Protein AF-A0A8T4ZT53-F1 (afdb_monomer)

Foldseek 3Di:
DDADPPPRHDDDPPDQADPVPGDGPDPPPDDPPPPDPPDPPPPPVVVVVVVCCVCVVCVVVPPVVVPPDDD

pLDDT: mean 75.65, std 12.77, range [47.16, 93.0]

Structure (mmCIF, N/CA/C/O backbone):
data_AF-A0A8T4ZT53-F1
#
_entry.id   AF-A0A8T4ZT53-F1
#
loop_
_atom_site.group_PDB
_atom_site.id
_atom_site.type_symbol
_atom_site.label_atom_i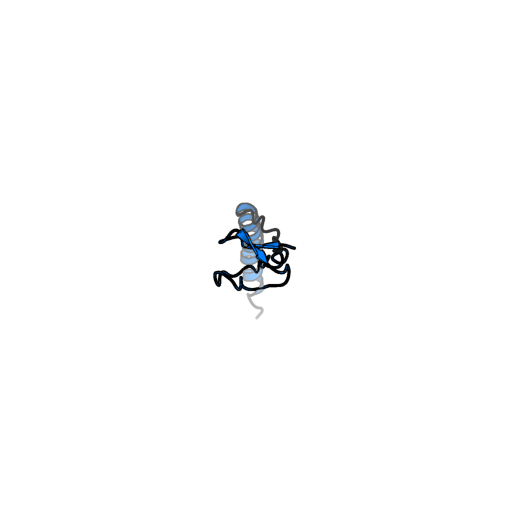d
_atom_site.label_alt_id
_atom_site.label_comp_id
_atom_site.label_asym_id
_atom_site.label_entity_id
_atom_site.label_seq_id
_atom_site.pdbx_PDB_ins_code
_atom_site.Cartn_x
_atom_site.Cartn_y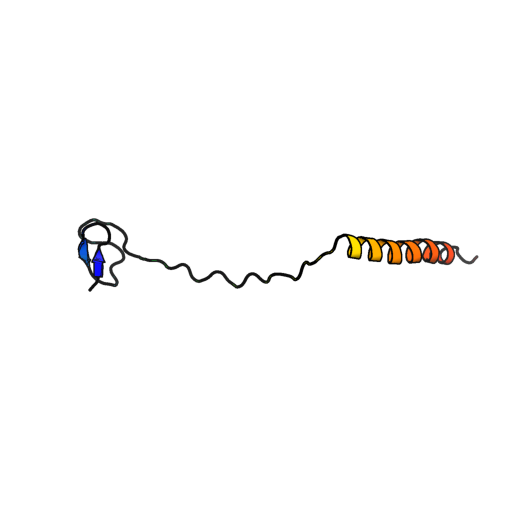
_atom_site.Cartn_z
_atom_site.occupancy
_atom_site.B_iso_or_equiv
_atom_site.auth_seq_id
_atom_site.auth_comp_id
_atom_site.auth_asym_id
_atom_site.auth_atom_id
_atom_site.pdbx_PDB_model_num
ATOM 1 N N . MET A 1 1 ? -12.688 -10.005 22.809 1.00 66.81 1 MET A N 1
ATOM 2 C CA . MET A 1 1 ? -13.236 -8.631 22.830 1.00 66.81 1 MET A CA 1
ATOM 3 C C . MET A 1 1 ? -12.123 -7.659 22.456 1.00 66.81 1 MET A C 1
ATOM 5 O O . MET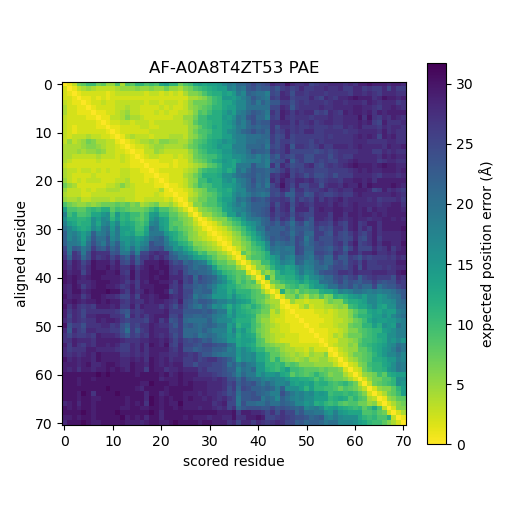 A 1 1 ? -10.977 -7.930 22.805 1.00 66.81 1 MET A O 1
ATOM 9 N N . SER A 1 2 ? -12.405 -6.603 21.698 1.00 85.06 2 SER A N 1
ATOM 10 C CA . SER A 1 2 ? -11.452 -5.525 21.382 1.00 85.06 2 SER A CA 1
ATOM 11 C C . SER A 1 2 ? -12.062 -4.183 21.777 1.00 85.06 2 SER A C 1
ATOM 13 O O . SER A 1 2 ? -13.274 -4.065 21.916 1.00 85.06 2 SER A O 1
ATOM 15 N N . PHE A 1 3 ? -11.232 -3.165 21.983 1.00 89.62 3 PHE A N 1
ATOM 16 C CA . PHE A 1 3 ? -11.703 -1.811 22.264 1.00 89.62 3 PHE A CA 1
ATOM 17 C C . PHE A 1 3 ? -11.407 -0.910 21.075 1.00 89.62 3 PHE A C 1
ATOM 19 O O . PHE A 1 3 ? -10.374 -1.048 20.418 1.00 89.62 3 PHE A O 1
ATOM 26 N N . CYS A 1 4 ? -12.319 0.017 20.804 1.00 91.50 4 CYS A N 1
ATOM 27 C CA . CYS A 1 4 ? -12.130 1.019 19.774 1.00 91.50 4 CYS A CA 1
ATOM 28 C C . CYS A 1 4 ? -10.924 1.896 20.115 1.00 91.50 4 CYS A C 1
ATOM 30 O O . CYS A 1 4 ? -10.893 2.523 21.176 1.00 91.50 4 CYS A O 1
ATOM 32 N N . LYS A 1 5 ? -9.973 2.006 19.183 1.00 87.56 5 LYS A N 1
ATOM 33 C CA . LYS A 1 5 ? -8.761 2.827 19.356 1.00 87.56 5 LYS A CA 1
ATOM 34 C C . LYS A 1 5 ? -9.052 4.328 19.483 1.00 87.56 5 LYS A C 1
ATOM 36 O O . LYS A 1 5 ? -8.200 5.067 19.958 1.00 87.56 5 LYS A O 1
ATOM 41 N N . GLN A 1 6 ? -10.235 4.776 19.059 1.00 90.69 6 GLN A N 1
ATOM 42 C CA . GLN A 1 6 ? -10.620 6.188 19.071 1.00 90.69 6 GLN A CA 1
ATOM 43 C C . GLN A 1 6 ? -11.485 6.549 20.285 1.00 90.69 6 GLN A C 1
ATOM 45 O O . GLN A 1 6 ? -11.226 7.560 20.933 1.00 90.69 6 GLN A O 1
ATOM 50 N N . CYS A 1 7 ? -12.511 5.749 20.597 1.00 93.00 7 CYS A N 1
ATOM 51 C CA . CYS A 1 7 ? -13.496 6.084 21.633 1.00 93.00 7 CYS A CA 1
ATOM 52 C C . CYS A 1 7 ? -13.427 5.207 22.893 1.00 93.00 7 CYS A C 1
ATOM 54 O O . CYS A 1 7 ? -14.167 5.461 23.839 1.00 93.00 7 CYS A O 1
ATOM 56 N N . GLY A 1 8 ? -12.591 4.162 22.909 1.00 90.75 8 GLY A N 1
ATOM 57 C CA . GLY A 1 8 ? -12.398 3.287 24.070 1.00 90.75 8 GLY A CA 1
ATOM 58 C C . GLY A 1 8 ? -13.577 2.370 24.407 1.00 90.75 8 GLY A C 1
ATOM 59 O O . GLY A 1 8 ? -13.539 1.682 25.421 1.00 90.75 8 GLY A O 1
ATOM 60 N N . ARG A 1 9 ? -14.630 2.336 23.579 1.00 91.56 9 ARG A N 1
ATOM 61 C CA . ARG A 1 9 ? -15.775 1.431 23.769 1.00 91.56 9 ARG A CA 1
ATOM 62 C C . ARG A 1 9 ? -15.452 0.022 23.295 1.00 91.56 9 ARG A C 1
ATOM 64 O O . ARG A 1 9 ? -14.684 -0.154 22.349 1.00 91.56 9 ARG A O 1
ATOM 71 N N . GLU A 1 10 ? -16.075 -0.963 23.929 1.00 92.12 10 GLU A N 1
ATOM 72 C CA . GLU A 1 10 ? -15.964 -2.360 23.522 1.00 92.12 10 GLU A CA 1
ATOM 73 C C . GLU A 1 10 ? -16.593 -2.570 22.137 1.00 92.12 10 GLU A C 1
ATOM 75 O O . GLU A 1 10 ? -17.682 -2.077 21.840 1.00 92.12 10 GLU A O 1
ATOM 80 N N . ILE A 1 11 ? -15.871 -3.277 21.276 1.00 91.25 11 ILE A N 1
ATOM 81 C CA . ILE A 1 11 ? -16.263 -3.636 19.919 1.00 91.25 11 ILE A CA 1
ATOM 82 C C . ILE A 1 11 ? -15.905 -5.103 19.641 1.00 91.25 11 ILE A C 1
ATOM 84 O O . ILE A 1 11 ? -15.108 -5.736 20.342 1.00 91.25 11 ILE A O 1
ATOM 88 N N . SER A 1 12 ? -16.505 -5.660 18.590 1.00 85.50 12 SER A N 1
ATOM 89 C CA . SER A 1 12 ? -16.144 -7.000 18.123 1.00 85.50 12 SER A CA 1
ATOM 90 C C . SER A 1 12 ? -14.754 -6.992 17.486 1.00 85.50 12 SER A C 1
ATOM 92 O O . SER A 1 12 ? -14.386 -6.041 16.800 1.00 85.50 12 SER A O 1
ATOM 94 N N . GLN A 1 13 ? -13.999 -8.079 17.666 1.00 79.69 13 GLN A N 1
ATOM 95 C CA . GLN A 1 13 ? -12.658 -8.232 17.079 1.00 79.69 13 GLN A CA 1
ATOM 96 C C . GLN A 1 13 ? -12.673 -8.231 15.545 1.00 79.69 13 GLN A C 1
ATOM 98 O O . GLN A 1 13 ? -11.677 -7.861 14.935 1.00 79.69 13 GLN A O 1
ATOM 103 N N . ASP A 1 14 ? -13.817 -8.571 14.949 1.00 80.19 14 ASP A N 1
ATOM 104 C CA . ASP A 1 14 ? -14.047 -8.567 13.501 1.00 80.19 14 ASP A CA 1
ATOM 105 C C . ASP A 1 14 ? -14.721 -7.271 12.994 1.00 80.19 14 ASP A C 1
ATOM 107 O O . ASP A 1 14 ? -14.920 -7.076 11.796 1.00 80.19 14 ASP A O 1
ATOM 111 N N . ALA A 1 15 ? -15.088 -6.345 13.893 1.00 81.31 15 ALA A N 1
ATOM 112 C CA . ALA A 1 15 ? -15.766 -5.114 13.499 1.00 81.31 15 ALA A CA 1
ATOM 113 C C . ALA A 1 15 ? -14.804 -4.187 12.745 1.00 81.31 15 ALA A C 1
ATOM 115 O O . ALA A 1 15 ? -13.942 -3.548 13.344 1.00 81.31 15 A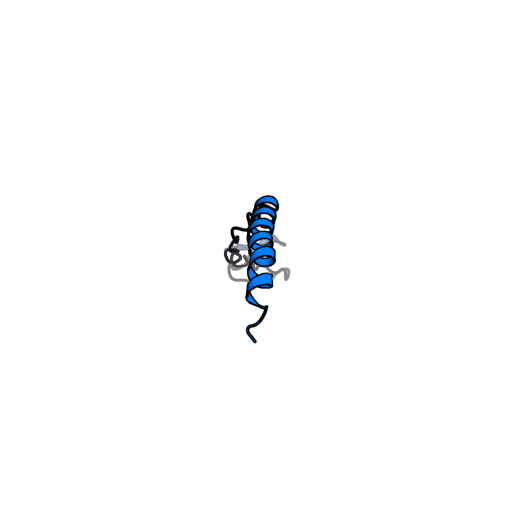LA A O 1
ATOM 116 N N . ARG A 1 16 ? -14.996 -4.066 11.426 1.00 84.94 16 ARG A N 1
ATOM 117 C CA . ARG A 1 16 ? -14.212 -3.168 10.558 1.00 84.94 16 ARG A CA 1
ATOM 118 C C . ARG A 1 16 ? -14.345 -1.694 10.923 1.00 84.94 16 ARG A C 1
ATOM 120 O O . ARG A 1 16 ? -13.396 -0.943 10.724 1.00 84.94 16 ARG A O 1
ATOM 127 N N . PHE A 1 17 ? -15.502 -1.300 11.450 1.00 89.75 17 PHE A N 1
ATOM 128 C CA . PHE A 1 17 ? -15.816 0.063 11.870 1.00 89.75 17 PHE A CA 1
ATOM 129 C C . PHE A 1 17 ? -16.462 0.043 13.253 1.00 89.75 17 PHE A C 1
ATOM 131 O O . PHE A 1 17 ? -17.234 -0.860 13.578 1.00 89.75 17 PHE A O 1
ATOM 138 N N . CYS A 1 18 ? -16.172 1.050 14.073 1.00 92.31 18 CYS A N 1
ATOM 139 C CA . CYS A 1 18 ? -16.788 1.181 15.386 1.00 92.31 18 CYS A CA 1
ATOM 140 C C . CYS A 1 18 ? -18.242 1.687 15.256 1.00 92.31 18 CYS A C 1
ATOM 142 O O . CYS A 1 18 ? -18.436 2.799 14.765 1.00 92.31 18 CYS A O 1
ATOM 144 N N . PRO A 1 19 ? -19.264 0.973 15.769 1.00 88.12 19 PRO A N 1
ATOM 145 C CA . PRO A 1 19 ? -20.668 1.390 15.650 1.00 88.12 19 PRO A CA 1
ATOM 146 C C . PRO A 1 19 ? -21.014 2.638 16.477 1.00 88.12 19 PRO A C 1
ATOM 148 O O . PRO A 1 19 ? -22.069 3.231 16.290 1.00 88.12 19 PRO A O 1
ATOM 151 N N . TYR A 1 20 ? -20.135 3.044 17.397 1.00 92.50 20 TYR A N 1
ATOM 152 C CA . TYR A 1 20 ? -20.368 4.190 18.277 1.00 92.50 20 TYR A CA 1
ATOM 153 C C . TYR A 1 20 ? -19.745 5.495 17.777 1.00 92.50 20 TYR A C 1
ATOM 155 O O . TYR A 1 20 ? -20.222 6.564 18.138 1.00 92.50 20 TYR A O 1
ATOM 163 N N . CYS A 1 21 ? -18.653 5.424 17.010 1.00 92.56 21 CYS A N 1
ATOM 164 C CA . CYS A 1 21 ? -17.923 6.614 16.546 1.00 92.56 21 CYS A CA 1
ATOM 165 C C . CYS A 1 21 ? -17.603 6.610 15.045 1.00 92.56 21 CYS A C 1
ATOM 167 O O . CYS A 1 21 ? -17.147 7.620 14.528 1.00 92.56 21 CYS A O 1
ATOM 169 N N . GLY A 1 22 ? -17.818 5.495 14.342 1.00 89.00 22 GLY A N 1
ATOM 170 C CA . GLY A 1 22 ? -17.588 5.372 12.902 1.00 89.00 22 GLY A CA 1
ATOM 171 C C . GLY A 1 22 ? -16.128 5.182 12.479 1.00 89.00 22 GLY A C 1
ATOM 172 O O . GLY A 1 22 ? -15.880 4.991 11.294 1.00 89.00 22 GLY A O 1
ATOM 173 N N . SER A 1 23 ? -15.163 5.201 13.407 1.00 88.50 23 SER A N 1
ATOM 174 C CA . SER A 1 23 ? -13.743 5.020 13.064 1.00 88.50 23 SER A CA 1
ATOM 175 C C . SER A 1 23 ? -13.439 3.595 12.601 1.00 88.50 23 SER A C 1
ATOM 177 O O . SER A 1 23 ? -13.933 2.622 13.187 1.00 88.50 23 SER A O 1
ATOM 179 N N . ASP A 1 24 ? -12.609 3.467 11.565 1.00 89.75 24 ASP A N 1
ATOM 180 C CA . ASP A 1 24 ? -12.147 2.175 11.077 1.00 89.75 24 ASP A CA 1
ATOM 181 C C . ASP A 1 24 ? -11.201 1.518 12.095 1.00 89.75 24 ASP A C 1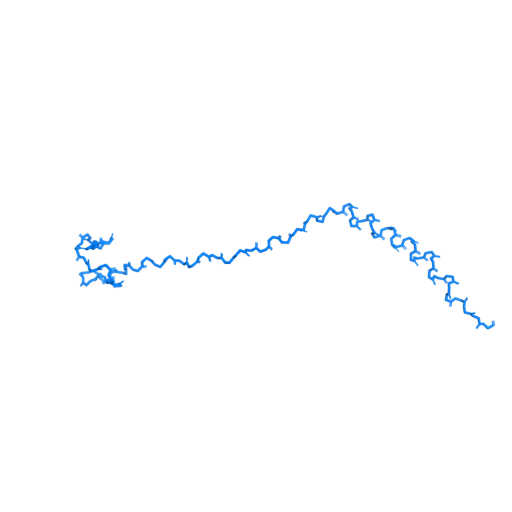
ATOM 183 O O . ASP A 1 24 ? -10.418 2.173 12.782 1.00 89.75 24 ASP A O 1
ATOM 187 N N . GLN A 1 25 ? -11.338 0.207 12.253 1.00 87.25 25 GLN A N 1
ATOM 188 C CA . GLN A 1 25 ? -10.571 -0.598 13.207 1.00 87.25 25 GLN A CA 1
ATOM 189 C C . GLN A 1 25 ? -9.743 -1.671 12.492 1.00 87.25 25 GLN A C 1
ATOM 191 O O . GLN A 1 25 ? -9.116 -2.511 13.141 1.00 87.25 25 GLN A O 1
ATOM 196 N N . THR A 1 26 ? -9.724 -1.654 11.155 1.00 82.69 26 THR A N 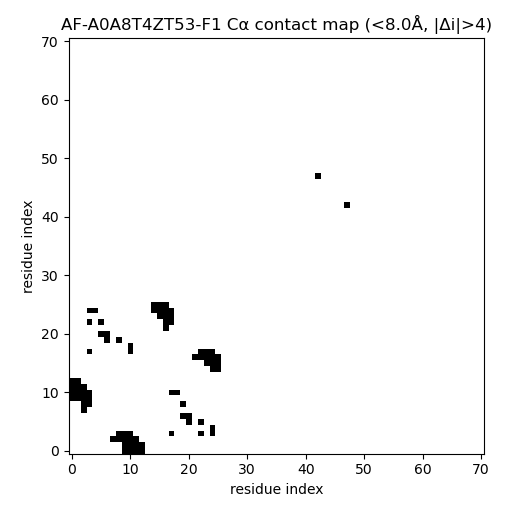1
ATOM 197 C CA . THR A 1 26 ? -9.028 -2.660 10.354 1.00 82.69 26 THR A CA 1
ATOM 198 C C . THR A 1 26 ? -7.538 -2.353 10.378 1.00 82.69 26 THR A C 1
ATOM 200 O O . THR A 1 26 ? -7.038 -1.538 9.610 1.00 82.69 26 THR A O 1
ATOM 203 N N . SER A 1 27 ? -6.797 -3.028 11.256 1.00 69.75 27 SER A N 1
ATOM 204 C CA . SER A 1 27 ? -5.336 -3.020 11.207 1.00 69.75 27 SER A CA 1
ATOM 205 C C . SER A 1 27 ? -4.907 -3.890 10.023 1.00 69.75 27 SER A C 1
ATOM 207 O O . SER A 1 27 ? -4.556 -5.053 10.193 1.00 69.75 27 SER A O 1
ATOM 209 N N . TYR A 1 28 ? -5.007 -3.358 8.804 1.00 63.22 28 TYR A N 1
ATOM 210 C CA . TYR A 1 28 ? -4.419 -3.996 7.635 1.00 63.22 28 TYR A CA 1
ATOM 211 C C . TYR A 1 28 ? -2.904 -3.968 7.827 1.00 63.22 28 TYR A C 1
ATOM 213 O O . TYR A 1 28 ? -2.263 -2.942 7.614 1.00 63.22 28 TYR A O 1
ATOM 221 N N . ALA A 1 29 ? -2.331 -5.076 8.296 1.00 60.97 29 ALA A N 1
ATOM 222 C CA . ALA A 1 29 ? -0.914 -5.315 8.112 1.00 60.97 29 ALA A CA 1
ATOM 223 C C . ALA A 1 29 ? -0.745 -5.624 6.620 1.00 60.97 29 ALA A C 1
ATOM 225 O O . ALA A 1 29 ? -1.254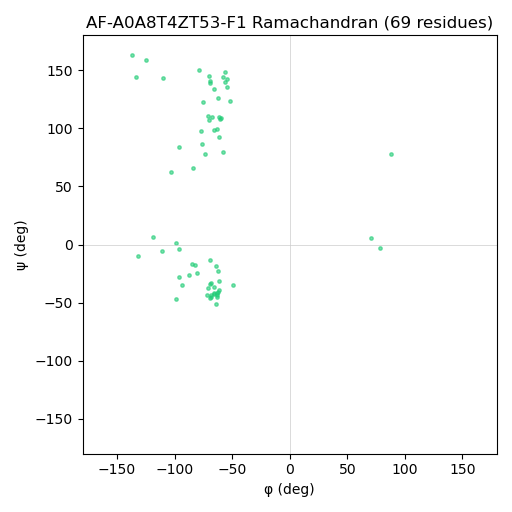 -6.658 6.173 1.00 60.97 29 ALA A O 1
ATOM 226 N N . PRO A 1 30 ? -0.121 -4.739 5.822 1.00 73.75 30 PRO A N 1
ATOM 227 C CA . PRO A 1 30 ? 0.185 -5.094 4.451 1.00 73.75 30 PRO A CA 1
ATOM 228 C C . PRO A 1 30 ? 1.024 -6.378 4.461 1.00 73.75 30 PRO A C 1
ATOM 230 O O . PRO A 1 30 ? 1.881 -6.534 5.341 1.00 73.75 30 PRO A O 1
ATOM 233 N N . PRO A 1 31 ? 0.775 -7.314 3.527 1.00 76.06 31 PRO A N 1
ATOM 234 C CA . PRO A 1 31 ? 1.618 -8.489 3.400 1.00 76.06 31 PRO A CA 1
ATOM 235 C C . PRO A 1 31 ? 3.075 -8.032 3.241 1.00 76.06 31 PRO A C 1
ATOM 237 O O . PRO A 1 31 ? 3.318 -6.997 2.607 1.00 76.06 31 PRO A O 1
ATOM 240 N N . PRO A 1 32 ? 4.041 -8.753 3.838 1.00 76.06 32 PRO A N 1
ATOM 241 C CA . PRO A 1 32 ? 5.441 -8.378 3.734 1.00 76.06 32 PRO A CA 1
ATOM 242 C C . PRO A 1 32 ? 5.817 -8.244 2.250 1.00 76.06 32 PRO A C 1
ATOM 244 O O . PRO A 1 32 ? 5.401 -9.085 1.444 1.00 76.06 32 PRO A O 1
ATOM 247 N N . PRO A 1 33 ? 6.554 -7.186 1.865 1.00 79.88 33 PRO A N 1
ATOM 248 C CA . PRO A 1 33 ? 6.976 -7.022 0.483 1.00 79.88 33 PRO A CA 1
ATOM 249 C C . PRO A 1 33 ? 7.789 -8.252 0.044 1.00 79.88 33 PRO A C 1
ATOM 251 O O . PRO A 1 33 ? 8.518 -8.824 0.862 1.00 79.88 33 PRO A O 1
ATOM 254 N N . PRO A 1 34 ? 7.667 -8.687 -1.225 1.00 81.56 34 PRO A N 1
ATOM 255 C CA . PRO A 1 34 ? 8.453 -9.803 -1.739 1.00 81.56 34 PRO A CA 1
ATOM 256 C C . PRO A 1 34 ? 9.954 -9.521 -1.562 1.00 81.56 34 PRO A C 1
ATOM 258 O O . PRO A 1 34 ? 10.361 -8.357 -1.618 1.00 81.56 34 PRO A O 1
ATOM 261 N N . PRO A 1 35 ? 10.791 -10.555 -1.352 1.00 67.88 35 PRO A N 1
ATOM 262 C CA . PRO A 1 35 ? 12.227 -10.371 -1.217 1.00 67.88 35 PRO A CA 1
ATOM 263 C C . PRO A 1 35 ? 12.775 -9.742 -2.501 1.00 67.88 35 PRO A C 1
ATOM 265 O O . PRO A 1 35 ? 12.841 -10.384 -3.550 1.00 67.88 35 PRO A O 1
ATOM 268 N N . THR A 1 36 ? 13.149 -8.465 -2.418 1.00 67.44 36 THR A N 1
ATOM 269 C CA . THR A 1 36 ? 13.889 -7.771 -3.469 1.00 67.44 36 THR A CA 1
ATOM 270 C C . THR A 1 36 ? 15.193 -8.525 -3.669 1.00 67.44 36 THR A C 1
ATOM 272 O O . THR A 1 36 ? 16.063 -8.516 -2.798 1.00 67.44 36 THR A O 1
ATOM 275 N N . GLN A 1 37 ? 15.310 -9.219 -4.801 1.00 65.00 37 GLN A N 1
ATOM 276 C CA . GLN A 1 37 ? 16.552 -9.856 -5.209 1.00 65.00 37 GLN A CA 1
ATOM 277 C C . GLN A 1 37 ? 17.576 -8.746 -5.422 1.00 65.00 37 GLN A C 1
ATOM 279 O O . GLN A 1 37 ? 17.576 -8.059 -6.443 1.00 65.00 37 GLN A O 1
ATOM 284 N N . ALA A 1 38 ? 18.420 -8.551 -4.414 1.00 57.69 38 ALA A N 1
ATOM 285 C CA . ALA A 1 38 ? 19.660 -7.824 -4.538 1.00 57.69 38 ALA A CA 1
ATOM 286 C C . ALA A 1 38 ? 20.510 -8.590 -5.551 1.00 57.69 38 ALA A C 1
ATOM 288 O O . ALA A 1 38 ? 21.207 -9.548 -5.218 1.00 57.69 38 ALA A O 1
ATOM 289 N N . GLY A 1 39 ? 20.392 -8.196 -6.817 1.00 53.19 39 GLY A N 1
ATOM 290 C CA . GLY A 1 39 ? 21.403 -8.498 -7.804 1.00 53.19 39 GLY A CA 1
ATOM 291 C C . GLY A 1 39 ? 22.732 -8.046 -7.222 1.00 53.19 39 GLY A C 1
ATOM 292 O O . GLY A 1 39 ? 22.881 -6.900 -6.798 1.00 53.19 39 GLY A O 1
ATOM 293 N N . LEU A 1 40 ? 23.661 -8.987 -7.147 1.00 57.72 40 LEU A N 1
ATOM 294 C CA . LEU A 1 40 ? 25.067 -8.761 -6.884 1.00 57.72 40 LEU A CA 1
ATOM 295 C C . LEU A 1 40 ? 25.612 -7.808 -7.963 1.00 57.72 40 LEU A C 1
ATOM 297 O O . LEU A 1 40 ? 26.201 -8.241 -8.946 1.00 57.72 40 LEU A O 1
ATOM 301 N N . GLU A 1 41 ? 25.376 -6.507 -7.821 1.00 63.47 41 GLU A N 1
ATOM 302 C CA . GLU A 1 41 ? 25.942 -5.475 -8.686 1.00 63.47 41 GLU A CA 1
ATOM 303 C C . GLU A 1 41 ? 27.094 -4.780 -7.966 1.00 63.47 41 GLU A C 1
ATOM 305 O O . GLU A 1 41 ? 27.107 -3.581 -7.709 1.00 63.47 41 GLU A O 1
ATOM 310 N N . THR A 1 42 ? 28.124 -5.559 -7.650 1.00 56.12 42 THR A N 1
ATOM 311 C CA . THR A 1 42 ? 29.451 -5.018 -7.355 1.00 56.12 42 THR A CA 1
ATOM 312 C C . THR A 1 42 ? 30.177 -4.808 -8.684 1.00 56.12 42 THR A C 1
ATOM 314 O O . THR A 1 42 ? 31.138 -5.497 -9.019 1.00 56.12 42 THR A O 1
ATOM 317 N N . LYS A 1 43 ? 29.676 -3.874 -9.506 1.00 56.94 43 LYS A N 1
ATOM 318 C CA . LYS A 1 43 ? 30.418 -3.389 -10.674 1.00 56.94 43 LYS A CA 1
ATOM 319 C C . LYS A 1 43 ? 31.4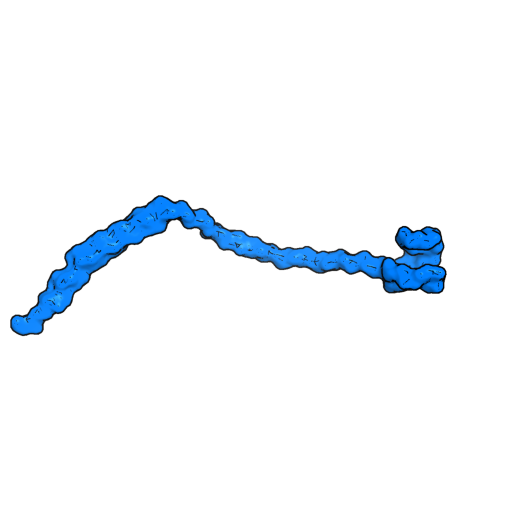92 -2.432 -10.186 1.00 56.94 43 LYS A C 1
ATOM 321 O O . LYS A 1 43 ? 31.298 -1.221 -10.136 1.00 56.94 43 LYS A O 1
ATOM 326 N N . ASN A 1 44 ? 32.649 -2.979 -9.828 1.00 76.06 44 ASN A N 1
ATOM 327 C CA . ASN A 1 44 ? 33.844 -2.166 -9.658 1.00 76.06 44 ASN A CA 1
ATOM 328 C C . ASN A 1 44 ? 34.142 -1.532 -11.017 1.00 76.06 44 ASN A C 1
ATOM 330 O O . ASN A 1 44 ? 34.554 -2.223 -11.947 1.00 76.06 44 ASN A O 1
ATOM 334 N N . THR A 1 45 ? 33.938 -0.220 -11.132 1.00 70.81 45 THR A N 1
ATOM 335 C CA . THR A 1 45 ? 34.183 0.559 -12.355 1.00 70.81 45 THR A CA 1
ATOM 336 C C . THR A 1 45 ? 35.566 0.274 -12.949 1.00 70.81 45 THR A C 1
ATOM 338 O O . THR A 1 45 ? 35.715 0.190 -14.165 1.00 70.81 45 THR A O 1
ATOM 341 N N . GLY A 1 46 ? 36.566 0.023 -12.094 1.00 79.69 46 GLY A N 1
ATOM 342 C CA . GLY A 1 46 ? 37.903 -0.401 -12.515 1.00 79.69 46 GLY A CA 1
ATOM 343 C C . GLY A 1 46 ? 37.936 -1.757 -13.229 1.00 79.69 46 GLY A C 1
ATOM 344 O O . GLY A 1 46 ? 38.597 -1.882 -14.252 1.00 79.69 46 GLY A O 1
ATOM 345 N N . LEU A 1 47 ? 37.186 -2.757 -12.756 1.00 82.88 47 LEU A N 1
ATOM 346 C CA . LEU A 1 47 ? 37.113 -4.076 -13.397 1.00 82.88 47 LEU A CA 1
ATOM 347 C C . LEU A 1 47 ? 36.453 -3.982 -14.780 1.00 82.88 47 LEU A C 1
ATOM 349 O O . LEU A 1 47 ? 36.947 -4.570 -15.739 1.00 82.88 47 LEU A O 1
ATOM 353 N N . ALA A 1 48 ? 35.376 -3.199 -14.895 1.00 78.88 48 ALA A N 1
ATOM 354 C CA . ALA A 1 48 ? 34.714 -2.956 -16.174 1.00 78.88 48 ALA A CA 1
ATOM 355 C C . ALA A 1 48 ? 35.649 -2.252 -17.176 1.00 78.88 48 ALA A C 1
ATOM 357 O O . ALA A 1 48 ? 35.701 -2.645 -18.340 1.00 78.88 48 ALA A O 1
ATOM 358 N N . ALA A 1 49 ? 36.435 -1.270 -16.721 1.00 82.81 49 ALA A N 1
ATOM 359 C CA . ALA A 1 49 ? 37.413 -0.576 -17.558 1.00 82.81 49 ALA A CA 1
ATOM 360 C C . ALA A 1 49 ? 38.559 -1.497 -18.016 1.00 82.81 49 ALA A C 1
ATOM 362 O O . ALA A 1 49 ? 38.933 -1.467 -19.185 1.00 82.81 49 ALA A O 1
ATOM 363 N N . VAL A 1 50 ? 39.082 -2.355 -17.132 1.00 85.62 50 VAL A N 1
ATOM 364 C CA . VAL A 1 50 ? 40.140 -3.321 -17.480 1.00 85.62 50 VAL A CA 1
ATOM 365 C C . VAL A 1 50 ? 39.648 -4.329 -18.518 1.00 85.62 50 VAL A C 1
ATOM 367 O O . VAL A 1 50 ? 40.333 -4.558 -19.512 1.00 85.62 50 VAL A O 1
ATOM 370 N N . LEU A 1 51 ? 38.446 -4.887 -18.344 1.00 82.00 51 LEU A N 1
ATOM 371 C CA . LEU A 1 51 ? 37.858 -5.805 -19.323 1.00 82.00 51 LEU A CA 1
ATOM 372 C C . LEU A 1 51 ? 37.620 -5.103 -20.670 1.00 82.00 51 LEU A C 1
ATOM 374 O O . LEU A 1 51 ? 37.991 -5.647 -21.707 1.00 82.00 51 LEU A O 1
ATOM 378 N N . ALA A 1 52 ? 37.092 -3.875 -20.673 1.00 79.56 52 ALA A N 1
ATOM 379 C CA . ALA A 1 52 ? 36.895 -3.102 -21.901 1.00 79.56 52 ALA A CA 1
ATOM 380 C C . ALA A 1 52 ? 38.214 -2.802 -22.635 1.00 79.56 52 ALA A C 1
ATOM 382 O O . ALA A 1 52 ? 38.259 -2.895 -23.859 1.00 79.56 52 ALA A O 1
ATOM 383 N N . LEU A 1 53 ? 39.296 -2.495 -21.912 1.00 83.31 53 LEU A N 1
ATOM 384 C CA . LEU A 1 53 ? 40.615 -2.286 -22.513 1.00 83.31 53 LEU A CA 1
ATOM 385 C C . LEU A 1 53 ? 41.197 -3.585 -23.077 1.00 83.31 53 LEU A C 1
ATOM 387 O O . LEU A 1 53 ? 41.700 -3.576 -24.192 1.00 83.31 53 LEU A O 1
ATOM 391 N N . ILE A 1 54 ? 41.093 -4.710 -22.366 1.00 85.88 54 ILE A N 1
ATOM 392 C CA . ILE A 1 54 ? 41.616 -6.001 -22.843 1.00 85.88 54 ILE A CA 1
ATOM 393 C C . ILE A 1 54 ? 40.874 -6.453 -24.107 1.00 85.88 54 ILE A C 1
ATOM 395 O O . ILE A 1 54 ? 41.513 -6.744 -25.118 1.00 85.88 54 ILE A O 1
ATOM 399 N N . PHE A 1 55 ? 39.538 -6.461 -24.080 1.00 79.75 55 PHE A N 1
ATOM 400 C CA . PHE A 1 55 ? 38.722 -6.854 -25.233 1.00 79.75 55 PHE A CA 1
ATOM 401 C C . PHE A 1 55 ? 38.794 -5.830 -26.375 1.00 79.75 55 PHE A C 1
ATOM 403 O O . PHE A 1 55 ? 38.791 -6.215 -27.543 1.00 79.75 55 PHE A O 1
ATOM 410 N N . GLY A 1 56 ? 38.915 -4.539 -26.060 1.00 80.44 56 GLY A N 1
ATOM 411 C CA . GLY A 1 56 ? 39.074 -3.471 -27.044 1.00 80.44 56 GLY A CA 1
ATOM 412 C C . GLY A 1 56 ? 40.425 -3.520 -27.754 1.00 80.44 56 GLY A C 1
ATOM 413 O O . GLY A 1 56 ? 40.463 -3.449 -28.976 1.00 80.44 56 GLY A O 1
ATOM 414 N N . ILE A 1 57 ? 41.527 -3.703 -27.021 1.00 79.06 57 ILE A N 1
ATOM 415 C CA . ILE A 1 57 ? 42.882 -3.766 -27.591 1.00 79.06 57 ILE A CA 1
ATOM 416 C C . ILE A 1 57 ? 43.055 -5.036 -28.434 1.00 79.06 57 ILE A C 1
ATOM 418 O O . ILE A 1 57 ? 43.524 -4.941 -29.564 1.00 79.06 57 ILE A O 1
ATOM 422 N N . PHE A 1 58 ? 42.616 -6.205 -27.950 1.00 71.62 58 PHE A N 1
ATOM 423 C CA . PHE A 1 58 ? 42.659 -7.442 -28.746 1.00 71.62 58 PHE A CA 1
ATOM 424 C C . PHE A 1 58 ? 41.722 -7.395 -29.966 1.00 71.62 58 PHE A C 1
ATOM 426 O O . PHE A 1 58 ? 42.078 -7.902 -31.029 1.00 71.62 58 PHE A O 1
ATOM 433 N N . GLY A 1 59 ? 40.549 -6.764 -29.848 1.00 68.19 59 GLY A N 1
ATOM 434 C CA . GLY A 1 59 ? 39.586 -6.631 -30.945 1.00 68.19 59 GLY A CA 1
ATOM 435 C C . GLY A 1 59 ? 40.019 -5.647 -32.038 1.00 68.19 59 GLY A C 1
ATOM 436 O O . GLY A 1 59 ? 39.908 -5.961 -33.222 1.00 68.19 59 GLY A O 1
ATOM 437 N N . LEU A 1 60 ? 40.557 -4.479 -31.669 1.00 66.19 60 LEU A N 1
ATOM 438 C CA . LEU A 1 60 ? 41.014 -3.460 -32.626 1.00 66.19 60 LEU A CA 1
ATOM 439 C C . LEU A 1 60 ? 42.281 -3.876 -33.378 1.00 66.19 60 LEU A C 1
ATOM 441 O O . LEU A 1 60 ? 42.396 -3.588 -34.566 1.00 66.19 60 LEU A O 1
ATOM 445 N N . TRP A 1 61 ? 43.217 -4.559 -32.716 1.00 62.41 61 TRP A N 1
ATOM 446 C CA . TRP A 1 61 ? 44.446 -5.021 -33.369 1.00 62.41 61 TRP A CA 1
ATOM 447 C C . TRP A 1 61 ? 44.251 -6.318 -34.174 1.00 62.41 61 TRP A C 1
ATOM 449 O O . TRP A 1 61 ? 45.001 -6.567 -35.114 1.00 62.41 61 TRP A O 1
ATOM 459 N N . GLY A 1 62 ? 43.245 -7.137 -33.838 1.00 62.50 62 GLY A N 1
ATOM 460 C CA . GLY A 1 62 ? 43.031 -8.451 -34.456 1.00 62.50 62 GLY A CA 1
ATOM 461 C C . GLY A 1 62 ? 42.069 -8.481 -35.649 1.00 62.50 62 GLY A C 1
ATOM 462 O O . GLY A 1 62 ? 42.284 -9.250 -36.581 1.00 62.50 62 GLY A O 1
ATOM 463 N N . VAL A 1 63 ? 41.012 -7.661 -35.662 1.00 62.28 63 VAL A N 1
ATOM 464 C CA . VAL A 1 63 ? 39.950 -7.791 -36.685 1.00 62.28 63 VAL A CA 1
ATOM 465 C C . VAL A 1 63 ? 40.257 -6.992 -37.960 1.00 62.28 63 VAL A C 1
ATOM 467 O O . VAL A 1 63 ? 39.830 -7.381 -39.045 1.00 62.28 63 VAL A O 1
ATOM 470 N N . GLY A 1 64 ? 41.054 -5.921 -37.869 1.00 56.41 64 GLY A N 1
ATOM 471 C CA . GLY A 1 64 ? 41.390 -5.070 -39.020 1.00 56.41 64 GLY A CA 1
ATOM 472 C C . GLY A 1 64 ? 42.277 -5.742 -40.078 1.00 56.41 64 GLY A C 1
ATOM 473 O O . GLY A 1 64 ? 42.102 -5.482 -41.263 1.00 56.41 64 GLY A O 1
ATOM 474 N N . HIS A 1 65 ? 43.185 -6.640 -39.678 1.00 57.59 65 HIS A N 1
ATOM 475 C CA . HIS A 1 65 ? 44.070 -7.354 -40.615 1.00 57.59 65 HIS A CA 1
ATOM 476 C C . HIS A 1 65 ? 43.440 -8.610 -41.235 1.00 57.59 65 HIS A C 1
ATOM 478 O O . HIS A 1 65 ? 43.929 -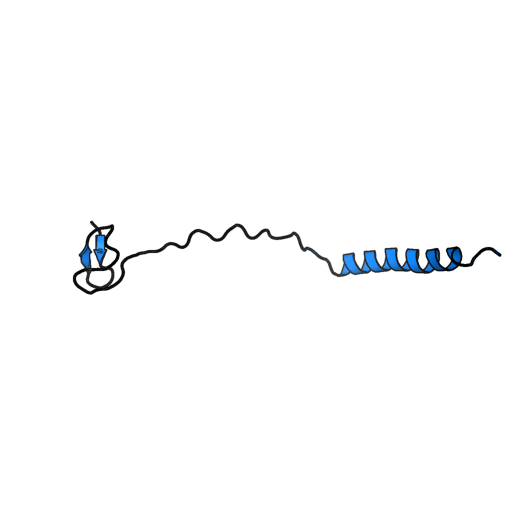9.083 -42.254 1.00 57.59 65 HIS A O 1
ATOM 484 N N . ILE A 1 66 ? 42.355 -9.136 -40.660 1.00 61.50 66 ILE A N 1
ATOM 485 C CA . ILE A 1 66 ? 41.639 -10.312 -41.187 1.00 61.50 66 ILE A CA 1
ATOM 486 C C . ILE A 1 66 ? 40.658 -9.920 -42.317 1.00 61.50 66 ILE A C 1
ATOM 488 O O . ILE A 1 66 ? 40.247 -10.780 -43.088 1.00 61.50 66 ILE A O 1
ATOM 492 N N . TYR A 1 67 ? 40.294 -8.634 -42.450 1.00 58.31 67 TYR A N 1
ATOM 493 C CA . TYR A 1 67 ? 39.290 -8.158 -43.423 1.00 58.31 67 TYR A CA 1
ATOM 494 C C . TYR A 1 67 ? 39.847 -7.551 -44.728 1.00 58.31 67 TYR A C 1
ATOM 496 O O . TYR A 1 67 ? 39.068 -7.137 -45.584 1.00 58.31 67 TYR A O 1
ATOM 504 N N . VAL A 1 68 ? 41.171 -7.523 -44.908 1.00 54.50 68 VAL A N 1
ATOM 505 C CA . VAL A 1 68 ? 41.812 -7.418 -46.233 1.00 54.50 68 VAL A CA 1
ATOM 506 C C . VAL A 1 68 ? 42.145 -8.864 -46.616 1.00 54.50 68 VAL A C 1
ATOM 508 O O . VAL A 1 68 ? 43.172 -9.381 -46.205 1.00 54.50 68 VAL A O 1
ATOM 511 N N . GLY A 1 69 ? 41.234 -9.655 -47.176 1.00 47.16 69 GLY A N 1
ATOM 512 C CA . GLY A 1 69 ? 40.528 -9.375 -48.420 1.00 47.16 69 GLY A CA 1
ATOM 513 C C . GLY A 1 69 ? 41.383 -9.929 -49.557 1.00 47.16 69 GLY A C 1
ATOM 514 O O . GLY A 1 69 ? 42.136 -9.178 -50.163 1.00 47.16 69 GLY A O 1
ATOM 515 N N . GLU A 1 70 ? 41.319 -11.250 -49.739 1.00 63.16 70 GLU A N 1
ATOM 516 C CA . GLU A 1 70 ? 41.914 -11.986 -50.856 1.00 63.16 70 GLU A CA 1
ATOM 517 C C . GLU A 1 70 ? 41.186 -11.616 -52.156 1.00 63.16 70 GLU A C 1
ATOM 519 O O . GLU A 1 70 ? 40.013 -11.953 -52.326 1.00 63.16 70 GLU A O 1
ATOM 524 N N . ASP A 1 71 ? 41.888 -10.877 -53.017 1.00 52.06 71 ASP A N 1
ATOM 525 C CA . ASP A 1 71 ? 41.981 -11.103 -54.466 1.00 52.06 71 ASP A CA 1
ATOM 526 C C . ASP A 1 71 ? 43.439 -10.846 -54.890 1.00 52.06 71 ASP A C 1
ATOM 528 O O . ASP A 1 71 ? 43.998 -9.800 -54.469 1.00 52.06 71 ASP A O 1
#

Solvent-accessible surface area (backbone atoms only — not comparable to full-atom values): 4776 Å² total; per-residue (Å²): 128,35,61,38,94,86,79,66,46,83,41,59,79,82,44,53,47,38,94,88,78,64,50,74,59,67,80,76,73,73,77,79,77,75,85,77,78,76,70,89,75,82,76,51,67,66,60,56,51,52,51,51,49,54,55,46,54,55,47,61,69,53,53,65,68,69,68,68,67,94,125

Radius of gyration: 33.39 Å; Cα contacts (8 Å, |Δi|>4): 41; chains: 1; bounding box: 65×19×78 Å

Secondary structure (DSSP, 8-state):
-EE-TTT--EE-TT-SB-TTT--B-----PPPPP----------HHHHHHHHHHHHHHHHHHHTTTSS---

Sequence (71 aa):
MSFCKQCGREISQDARFCPYCGSDQTSYAPPPPPPTQAGLETKNTGLAAVLALIFGIFGLWGVGHIYVGED

Mean predicted aligned error: 17.72 Å

Nearest PDB structures (foldseek):
  9dde-assembly1_M  TM=5.938E-01  e=3.997E+00  Homo sapiens
  3b08-assembly1_B  TM=4.507E-01  e=2.738E+00  Mus musculus
  3b08-assembly3_H  TM=4.338E-01  e=3.706E+00  Mus musculus
  8im5-assembly1_A  TM=4.214E-01  e=9.913E+00  Mus musculus